Protein AF-A0A554VQD9-F1 (afdb_monomer_lite)

Structure (mmCIF, N/CA/C/O backbone):
data_AF-A0A554VQD9-F1
#
_entry.id   AF-A0A554VQD9-F1
#
loop_
_atom_site.group_PDB
_atom_site.id
_atom_site.type_symbol
_atom_site.label_atom_id
_atom_site.label_alt_id
_atom_site.label_comp_id
_atom_site.label_asym_id
_atom_site.label_entity_id
_atom_site.label_seq_id
_atom_site.pdbx_PDB_ins_code
_atom_site.Cartn_x
_atom_site.Cartn_y
_atom_site.Cartn_z
_atom_site.occupancy
_atom_site.B_iso_or_equiv
_atom_site.auth_seq_id
_atom_site.auth_comp_id
_atom_site.auth_asym_id
_atom_site.auth_atom_id
_atom_site.pdbx_PDB_model_num
ATOM 1 N N . MET A 1 1 ? -1.028 11.253 7.793 1.00 62.31 1 MET A N 1
ATOM 2 C CA . MET A 1 1 ? -1.339 10.530 6.539 1.00 62.31 1 MET A CA 1
ATOM 3 C C . MET A 1 1 ? -0.759 11.274 5.345 1.00 62.31 1 MET A C 1
ATOM 5 O O . MET A 1 1 ? -0.006 10.659 4.611 1.00 62.31 1 MET A O 1
ATOM 9 N N . GLU A 1 2 ? -1.008 12.581 5.202 1.00 61.38 2 GLU A N 1
ATOM 10 C CA . GLU A 1 2 ? -0.395 13.404 4.140 1.00 61.38 2 GLU A CA 1
ATOM 11 C C . GLU A 1 2 ? 1.138 13.352 4.132 1.00 61.38 2 GLU A C 1
ATOM 13 O O . GLU A 1 2 ? 1.718 13.130 3.081 1.00 61.38 2 GLU A O 1
ATOM 18 N N . GLU A 1 3 ? 1.794 13.423 5.294 1.00 68.88 3 GLU A N 1
ATOM 19 C CA . GLU A 1 3 ? 3.266 13.367 5.381 1.00 68.88 3 GLU A CA 1
ATOM 20 C C . GLU A 1 3 ? 3.878 12.028 4.938 1.00 68.88 3 GLU A C 1
ATOM 22 O O . GLU A 1 3 ? 5.058 11.968 4.618 1.00 68.88 3 GLU A O 1
ATOM 27 N N . LYS A 1 4 ? 3.082 10.951 4.913 1.00 74.75 4 LYS A N 1
ATOM 28 C CA . LYS A 1 4 ? 3.532 9.606 4.523 1.00 74.75 4 LYS A CA 1
ATOM 29 C C . LYS A 1 4 ? 3.146 9.247 3.094 1.00 74.75 4 LYS A C 1
ATOM 31 O O . LYS A 1 4 ? 3.632 8.248 2.573 1.00 74.75 4 LYS A O 1
ATOM 36 N N . ILE A 1 5 ? 2.253 10.016 2.465 1.00 80.38 5 ILE A N 1
ATOM 37 C CA . ILE A 1 5 ? 1.820 9.765 1.092 1.00 80.38 5 ILE A CA 1
ATOM 38 C C . ILE A 1 5 ? 2.818 10.397 0.144 1.00 80.38 5 ILE A C 1
ATOM 40 O O . ILE A 1 5 ? 2.849 11.608 -0.048 1.00 80.38 5 ILE A O 1
ATOM 44 N N . ARG A 1 6 ? 3.580 9.541 -0.530 1.00 83.31 6 ARG A N 1
ATOM 45 C CA . ARG A 1 6 ? 4.422 9.968 -1.637 1.00 83.31 6 ARG A CA 1
ATOM 46 C C . ARG A 1 6 ? 3.586 10.234 -2.881 1.00 83.31 6 ARG A C 1
ATOM 48 O O . ARG A 1 6 ? 3.836 11.197 -3.604 1.00 83.31 6 ARG A O 1
ATOM 55 N N . THR A 1 7 ? 2.607 9.374 -3.172 1.00 86.81 7 THR A N 1
ATOM 56 C CA . THR A 1 7 ? 1.692 9.583 -4.304 1.00 86.81 7 THR A CA 1
ATOM 57 C C . THR A 1 7 ? 0.374 8.826 -4.153 1.00 86.81 7 THR A C 1
ATOM 59 O O . THR A 1 7 ? 0.319 7.775 -3.514 1.00 86.81 7 THR A O 1
ATOM 62 N N . PHE A 1 8 ? -0.678 9.341 -4.792 1.00 90.19 8 PHE A N 1
ATOM 63 C CA . PHE A 1 8 ? -1.991 8.714 -4.905 1.00 90.19 8 PHE A CA 1
ATOM 64 C C . PHE A 1 8 ? -2.441 8.681 -6.368 1.00 90.19 8 PHE A C 1
ATOM 66 O O . PHE A 1 8 ? -2.296 9.656 -7.104 1.00 90.19 8 PHE A O 1
ATOM 73 N N . TYR A 1 9 ? -3.010 7.555 -6.783 1.00 92.06 9 TYR A N 1
ATOM 74 C CA . TYR A 1 9 ? -3.527 7.363 -8.132 1.00 92.06 9 TYR A CA 1
ATOM 75 C C . TYR A 1 9 ? -4.898 6.707 -8.088 1.00 92.06 9 TYR A C 1
ATOM 77 O O . TYR A 1 9 ? -5.139 5.810 -7.282 1.00 92.06 9 TYR A O 1
ATOM 85 N N . PHE A 1 10 ? -5.770 7.093 -9.017 1.00 91.81 10 PHE A N 1
ATOM 86 C CA . PHE A 1 10 ? -6.922 6.267 -9.349 1.00 91.81 10 PHE A CA 1
ATOM 87 C C . PHE A 1 10 ? -6.499 5.144 -10.276 1.00 91.81 10 PHE A C 1
ATOM 89 O O . PHE A 1 10 ? -5.755 5.337 -11.243 1.00 91.81 10 PHE A O 1
ATOM 96 N N . ARG A 1 11 ? -7.026 3.963 -9.987 1.00 92.56 11 ARG A N 1
ATOM 97 C CA . ARG A 1 11 ? -6.935 2.839 -10.899 1.00 92.56 11 ARG A CA 1
ATOM 98 C C . ARG A 1 11 ? -7.725 3.140 -12.165 1.00 92.56 11 ARG A C 1
ATOM 100 O O . ARG A 1 11 ? -8.789 3.752 -12.119 1.00 92.56 11 ARG A O 1
ATOM 107 N N . LYS A 1 12 ? -7.189 2.705 -13.302 1.00 95.12 12 LYS A N 1
ATOM 108 C CA . LYS A 1 12 ? -7.850 2.841 -14.610 1.00 95.12 12 LYS A CA 1
ATOM 109 C C . LYS A 1 12 ? -8.509 1.547 -15.084 1.00 95.12 12 LYS A C 1
ATOM 111 O O . LYS A 1 12 ? -9.289 1.581 -16.024 1.00 95.12 12 LYS A O 1
ATOM 116 N N . ASP A 1 13 ? -8.182 0.426 -14.451 1.00 94.00 13 ASP A N 1
ATOM 117 C CA . ASP A 1 13 ? -8.662 -0.910 -14.799 1.00 94.00 13 ASP A CA 1
ATOM 118 C C . ASP A 1 13 ? -9.930 -1.306 -14.025 1.00 94.00 13 ASP A C 1
ATOM 120 O O . ASP A 1 13 ? -10.780 -2.018 -14.552 1.00 94.00 13 ASP A O 1
ATOM 124 N N . ARG A 1 14 ? -10.075 -0.832 -12.781 1.00 91.69 14 ARG A N 1
ATOM 125 C CA . ARG A 1 14 ? -11.243 -1.061 -11.918 1.00 91.69 14 ARG A CA 1
ATOM 126 C C . ARG A 1 14 ? -11.417 0.079 -10.910 1.00 91.69 14 ARG A C 1
ATOM 128 O O . ARG A 1 14 ? -10.452 0.806 -10.676 1.00 91.69 14 ARG A O 1
ATOM 135 N N . PRO A 1 15 ? -12.591 0.226 -10.271 1.00 89.88 15 PRO A N 1
ATOM 136 C CA . PRO A 1 15 ? -12.757 1.160 -9.164 1.00 89.88 15 PRO A CA 1
ATOM 137 C C . PRO A 1 15 ? -11.731 0.899 -8.058 1.00 89.88 15 PRO A C 1
ATOM 139 O O . PRO A 1 15 ? -11.498 -0.246 -7.667 1.00 89.88 15 PRO A O 1
ATOM 142 N N . GLY A 1 16 ? -11.106 1.964 -7.567 1.00 90.12 16 GLY A N 1
ATOM 143 C CA . GLY A 1 16 ? -10.142 1.892 -6.478 1.00 90.12 16 GLY A CA 1
ATOM 144 C C . GLY A 1 16 ? -8.976 2.854 -6.651 1.00 90.12 16 GLY A C 1
ATOM 145 O O . GLY A 1 16 ? -8.862 3.583 -7.640 1.00 90.12 16 GLY A O 1
ATOM 146 N N . VAL A 1 17 ? -8.096 2.831 -5.660 1.00 91.06 17 VAL A N 1
ATOM 147 C CA . VAL A 1 17 ? -6.945 3.726 -5.555 1.00 91.06 17 VAL A CA 1
ATOM 148 C C . VAL A 1 17 ? -5.669 2.932 -5.315 1.00 91.06 17 VAL A C 1
ATOM 150 O O . VAL A 1 17 ? -5.706 1.809 -4.815 1.00 91.06 17 VAL A O 1
ATOM 153 N N . VAL A 1 18 ? -4.540 3.519 -5.698 1.00 92.62 18 VAL A N 1
ATOM 154 C CA . VAL A 1 18 ? -3.200 3.039 -5.360 1.00 92.62 18 VAL A CA 1
ATOM 155 C C . VAL A 1 18 ? -2.497 4.145 -4.591 1.00 92.62 18 VAL A C 1
ATOM 157 O O . VAL A 1 18 ? -2.396 5.272 -5.079 1.00 92.62 18 VAL A O 1
ATOM 160 N N . PHE A 1 19 ? -2.004 3.808 -3.402 1.00 91.19 19 PHE A N 1
ATOM 161 C CA . PHE A 1 19 ? -1.177 4.689 -2.588 1.00 91.19 19 PHE A CA 1
ATOM 162 C C . PHE A 1 19 ? 0.259 4.180 -2.576 1.00 91.19 19 PHE A C 1
ATOM 164 O O . PHE A 1 19 ? 0.498 2.996 -2.351 1.00 91.19 19 PHE A O 1
ATOM 171 N N . ILE A 1 20 ? 1.207 5.088 -2.794 1.00 92.56 20 ILE A N 1
ATOM 172 C CA . ILE A 1 20 ? 2.621 4.851 -2.509 1.00 92.56 20 ILE A CA 1
ATOM 173 C C . ILE A 1 20 ? 2.935 5.605 -1.224 1.00 92.56 20 ILE A C 1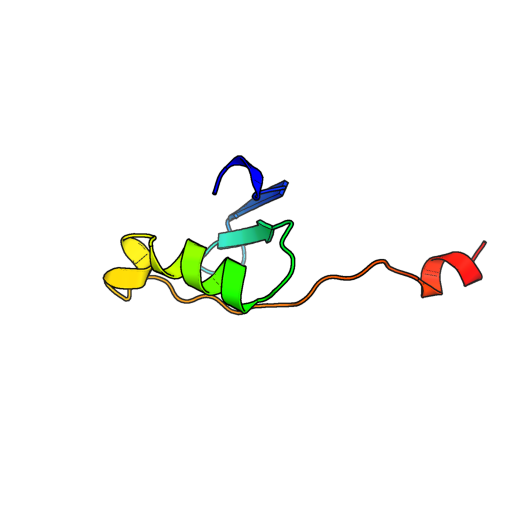
ATOM 175 O O . ILE A 1 20 ? 2.777 6.828 -1.165 1.00 92.56 20 ILE A O 1
ATOM 179 N N . LEU A 1 21 ? 3.346 4.859 -0.203 1.00 90.88 21 LEU A N 1
ATOM 180 C CA . LEU A 1 21 ? 3.550 5.349 1.153 1.00 90.88 21 LEU A CA 1
ATOM 181 C C . LEU A 1 21 ? 4.996 5.108 1.590 1.00 90.88 21 LEU A C 1
ATOM 183 O O . LEU A 1 21 ? 5.576 4.080 1.244 1.00 90.88 21 LEU A O 1
ATOM 187 N N . GLU A 1 22 ? 5.552 6.042 2.357 1.00 90.25 22 GLU A N 1
ATOM 188 C CA . GLU A 1 22 ? 6.809 5.853 3.086 1.00 90.25 22 GLU A CA 1
ATOM 189 C C . GLU A 1 22 ? 6.494 5.583 4.562 1.00 90.25 22 GLU A C 1
ATOM 191 O O . GLU A 1 22 ? 5.811 6.361 5.233 1.00 90.25 22 GLU A O 1
ATOM 196 N N . CYS A 1 23 ? 6.923 4.420 5.043 1.00 88.56 23 CYS A N 1
ATOM 197 C CA . CYS A 1 23 ? 6.521 3.845 6.324 1.00 88.56 23 CYS A CA 1
ATOM 198 C C . CYS A 1 23 ? 7.486 2.729 6.725 1.00 88.56 23 CYS A C 1
ATOM 200 O O . CYS A 1 23 ? 8.086 2.086 5.862 1.00 88.56 23 CYS A O 1
ATOM 202 N N . GLU A 1 24 ? 7.605 2.473 8.026 1.00 87.00 24 GLU A N 1
ATOM 203 C CA . GLU A 1 24 ? 8.573 1.504 8.554 1.00 87.00 24 GLU A CA 1
ATOM 204 C C . GLU A 1 24 ? 8.045 0.062 8.519 1.00 87.00 24 GLU A C 1
ATOM 206 O O . GLU A 1 24 ? 8.825 -0.888 8.515 1.00 87.00 24 GLU A O 1
ATOM 211 N N . SER A 1 25 ? 6.720 -0.122 8.489 1.00 91.06 25 SER A N 1
ATOM 212 C CA . SER A 1 25 ? 6.076 -1.443 8.508 1.00 91.06 25 SER A CA 1
ATOM 213 C C . SER A 1 25 ? 4.684 -1.435 7.873 1.00 91.06 25 SER A C 1
ATOM 215 O O . SER A 1 25 ? 4.035 -0.392 7.766 1.00 91.06 25 SER A O 1
ATOM 217 N N . ILE A 1 26 ? 4.192 -2.618 7.487 1.00 92.06 26 ILE A N 1
ATOM 218 C CA . ILE A 1 26 ? 2.820 -2.785 6.982 1.00 92.06 26 ILE A CA 1
ATOM 219 C C . ILE A 1 26 ? 1.803 -2.496 8.091 1.00 92.06 26 ILE A C 1
ATOM 221 O O . ILE A 1 26 ? 0.764 -1.895 7.828 1.00 92.06 26 ILE A O 1
ATOM 225 N N . GLU A 1 27 ? 2.095 -2.879 9.332 1.00 91.94 27 GLU A N 1
ATOM 226 C CA . GLU A 1 27 ? 1.228 -2.678 10.495 1.00 91.94 27 GLU A CA 1
ATOM 227 C C . GLU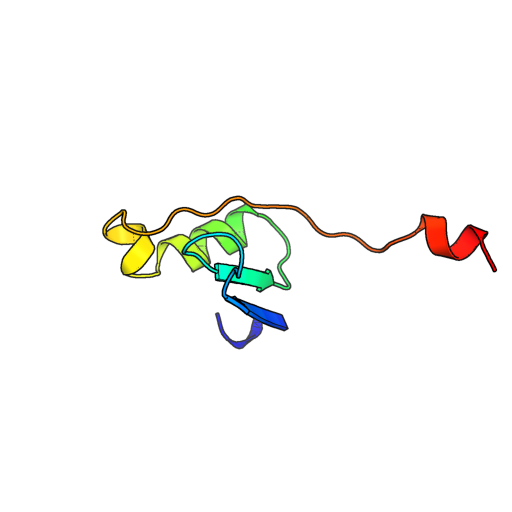 A 1 27 ? 0.938 -1.193 10.733 1.00 91.94 27 GLU A C 1
ATOM 229 O O . GLU A 1 27 ? -0.200 -0.806 11.008 1.00 91.94 27 GLU A O 1
ATOM 234 N N . GLU A 1 28 ? 1.957 -0.346 10.583 1.00 89.81 28 GLU A N 1
ATOM 235 C CA . GLU A 1 28 ? 1.822 1.103 10.693 1.00 89.81 28 GLU A CA 1
ATOM 236 C C . GLU A 1 28 ? 0.906 1.679 9.603 1.00 89.81 28 GLU A C 1
ATOM 238 O O . GLU A 1 28 ? 0.043 2.525 9.880 1.00 89.81 28 GLU A O 1
ATOM 243 N N . VAL A 1 29 ? 1.061 1.200 8.366 1.00 90.31 29 VAL A N 1
ATOM 244 C CA . VAL A 1 29 ? 0.203 1.604 7.248 1.00 90.31 29 VAL A CA 1
ATOM 245 C C . VAL A 1 29 ? -1.223 1.154 7.483 1.00 90.31 29 VAL A C 1
ATOM 247 O O . VAL A 1 29 ? -2.141 1.958 7.340 1.00 90.31 29 VAL A O 1
ATOM 250 N N . ARG A 1 30 ? -1.415 -0.109 7.866 1.00 90.94 30 ARG A N 1
ATOM 251 C CA . ARG A 1 30 ? -2.731 -0.677 8.137 1.00 90.94 30 ARG A CA 1
ATOM 252 C C . ARG A 1 30 ? -3.461 0.142 9.189 1.00 90.94 30 ARG A C 1
ATOM 254 O O . ARG A 1 30 ? -4.528 0.666 8.901 1.00 90.94 30 ARG A O 1
ATOM 261 N N . LYS A 1 31 ? -2.825 0.406 10.334 1.00 90.56 31 LYS A N 1
ATOM 262 C CA . LYS A 1 31 ? -3.404 1.250 11.389 1.00 90.56 31 LYS A CA 1
ATOM 263 C C . LYS A 1 31 ? -3.802 2.644 10.891 1.00 90.56 31 LYS A C 1
ATOM 265 O O . LYS A 1 31 ? -4.756 3.221 11.402 1.00 90.56 31 LYS A O 1
ATOM 270 N N . THR A 1 32 ? -3.067 3.196 9.928 1.00 88.81 32 THR A N 1
ATOM 271 C CA . THR A 1 32 ? -3.365 4.509 9.344 1.00 88.81 32 THR A CA 1
ATOM 272 C C . THR A 1 32 ? -4.535 4.440 8.359 1.00 88.81 32 THR A C 1
ATOM 274 O O . THR A 1 32 ? -5.420 5.289 8.407 1.00 88.81 32 THR A O 1
ATOM 277 N N . LEU A 1 33 ? -4.561 3.444 7.470 1.00 89.44 33 LEU A N 1
ATOM 278 C CA . LEU A 1 33 ? -5.608 3.295 6.455 1.00 89.44 33 LEU A CA 1
ATOM 279 C C . LEU A 1 33 ? -6.935 2.805 7.051 1.00 89.44 33 LEU A C 1
ATOM 281 O O . LEU A 1 33 ? -7.986 3.247 6.598 1.00 89.44 33 LEU A O 1
ATOM 285 N N . ASP A 1 34 ? -6.899 2.004 8.118 1.00 90.50 34 ASP A N 1
ATOM 286 C CA . ASP A 1 34 ? -8.078 1.544 8.870 1.00 90.50 34 ASP A CA 1
ATOM 287 C C . ASP A 1 34 ? -8.848 2.696 9.542 1.00 90.50 34 ASP A C 1
ATOM 289 O O . ASP A 1 34 ? -9.985 2.530 9.983 1.00 90.50 34 ASP A O 1
ATOM 293 N N . GLN A 1 35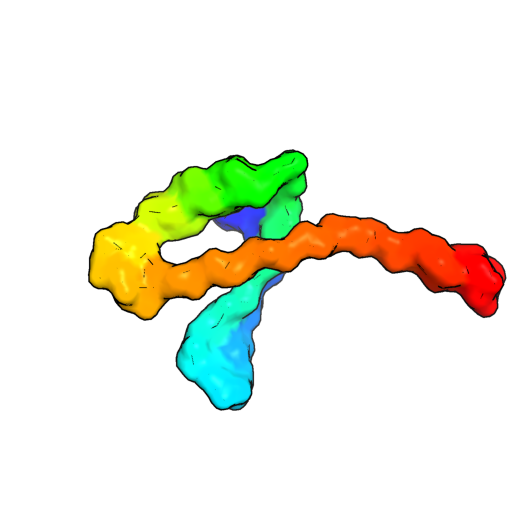 ? -8.248 3.887 9.640 1.00 90.69 35 GLN A N 1
ATOM 294 C CA . GLN A 1 35 ? -8.921 5.091 10.139 1.00 90.69 35 GLN A CA 1
ATOM 295 C C . GLN A 1 35 ? -9.735 5.814 9.064 1.00 90.69 35 GLN A C 1
ATOM 297 O O . GLN A 1 35 ? -10.473 6.747 9.381 1.00 90.69 35 GLN A O 1
ATOM 302 N N . LEU A 1 36 ? -9.609 5.422 7.794 1.00 89.12 36 LEU A N 1
ATOM 303 C CA . LEU A 1 36 ? -10.387 6.027 6.725 1.00 89.12 36 LEU A CA 1
ATOM 304 C C . LEU A 1 36 ? -11.855 5.606 6.849 1.00 89.12 36 LEU A C 1
ATOM 306 O O . LEU A 1 36 ? -12.123 4.405 6.923 1.00 89.12 36 LEU A O 1
ATOM 310 N N . PRO A 1 37 ? -12.816 6.549 6.773 1.00 90.81 37 PRO A N 1
ATOM 311 C CA . PRO A 1 37 ? -14.237 6.218 6.873 1.00 90.81 37 PRO A CA 1
ATOM 312 C C . PRO A 1 37 ? -14.662 5.128 5.885 1.00 90.81 37 PRO A C 1
ATOM 314 O O . PRO A 1 37 ? -15.400 4.220 6.231 1.00 90.81 37 PRO A O 1
ATOM 317 N N . LEU A 1 38 ? -14.124 5.153 4.664 1.00 90.00 38 LEU A N 1
ATOM 318 C CA . LEU A 1 38 ? -14.434 4.156 3.636 1.00 90.00 38 LEU A CA 1
ATOM 319 C C . LEU A 1 38 ? -13.983 2.735 4.007 1.00 90.00 38 LEU A C 1
ATOM 321 O O . LEU A 1 38 ? -14.609 1.778 3.564 1.00 90.00 38 LEU A O 1
ATOM 325 N N . VAL A 1 39 ? -12.917 2.598 4.800 1.00 90.50 39 VAL A N 1
ATOM 326 C CA . VAL A 1 39 ? -12.443 1.297 5.293 1.00 90.50 39 VAL A CA 1
ATOM 327 C C . VAL A 1 39 ? -13.287 0.842 6.478 1.00 90.50 39 VAL A C 1
ATOM 329 O O . VAL A 1 39 ? -13.732 -0.301 6.504 1.00 90.50 39 VAL A O 1
ATOM 332 N N . GLN A 1 40 ? -13.575 1.742 7.423 1.00 92.06 40 GLN A N 1
ATOM 333 C CA . GLN A 1 40 ? -14.404 1.437 8.598 1.00 92.06 40 GLN A CA 1
ATOM 334 C C . GLN A 1 40 ? -15.823 1.008 8.219 1.00 92.06 40 GLN A C 1
ATOM 336 O O . GLN A 1 40 ? -16.374 0.086 8.813 1.00 92.06 40 GLN A O 1
ATOM 341 N N . GLU A 1 41 ? -16.379 1.637 7.188 1.00 93.62 41 GLU A N 1
ATOM 342 C CA . GLU A 1 41 ? -17.697 1.319 6.641 1.00 93.62 41 GLU A CA 1
ATOM 343 C C . GLU A 1 41 ? -17.666 0.133 5.649 1.00 93.62 41 GLU A C 1
ATOM 345 O O . GLU A 1 41 ? -18.691 -0.223 5.071 1.00 93.62 41 GLU A O 1
ATOM 350 N N . GLY A 1 42 ? -16.502 -0.495 5.426 1.00 89.12 42 GLY A N 1
ATOM 351 C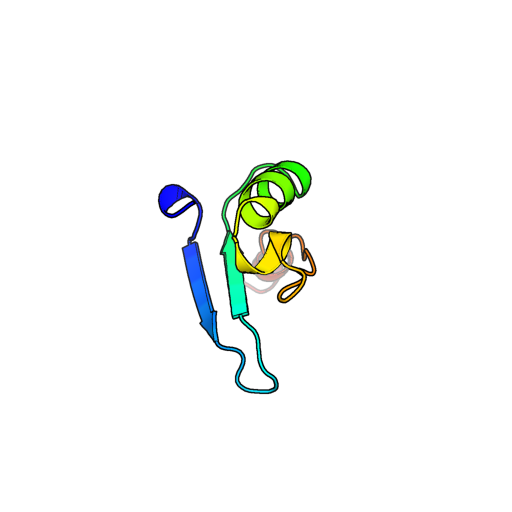 CA . GLY A 1 42 ? -16.361 -1.704 4.604 1.00 89.12 42 GLY A CA 1
ATOM 352 C C . GLY A 1 42 ? -16.475 -1.492 3.090 1.00 89.12 42 GLY A C 1
ATOM 353 O O . GLY A 1 42 ? -16.610 -2.458 2.340 1.00 89.12 42 GLY A O 1
ATOM 354 N N . PHE A 1 43 ? -16.416 -0.247 2.615 1.00 88.81 43 PHE A N 1
ATOM 355 C CA . PHE A 1 43 ? -16.472 0.089 1.187 1.00 88.81 43 PHE A CA 1
ATOM 356 C C . PHE A 1 43 ? -15.117 -0.014 0.481 1.00 88.81 43 PHE A C 1
ATOM 358 O O . PHE A 1 43 ? -15.065 -0.037 -0.751 1.00 88.81 43 PHE A O 1
ATOM 365 N N . LEU A 1 44 ? -14.022 -0.035 1.240 1.00 89.06 44 LEU A N 1
ATOM 366 C CA . LEU A 1 44 ? -12.664 -0.048 0.720 1.00 89.06 44 LEU A CA 1
ATOM 367 C C . LEU A 1 44 ? -11.808 -1.033 1.514 1.00 89.06 44 LEU A C 1
AT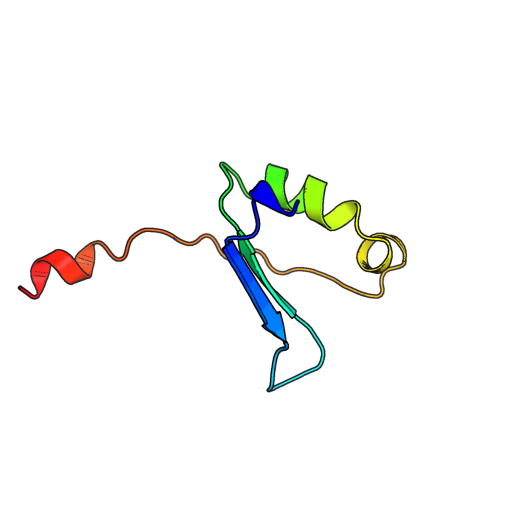OM 369 O O . LEU A 1 44 ? -11.771 -0.974 2.737 1.00 89.06 44 LEU A O 1
ATOM 373 N N . ASP A 1 45 ? -11.094 -1.897 0.800 1.00 88.62 45 ASP A N 1
ATOM 374 C CA . ASP A 1 45 ? -10.097 -2.804 1.365 1.00 88.62 45 ASP A CA 1
ATOM 375 C C . ASP A 1 45 ? -8.758 -2.595 0.648 1.00 88.62 45 ASP A C 1
ATOM 377 O O . ASP A 1 45 ? -8.719 -2.205 -0.528 1.00 88.62 45 ASP A O 1
ATOM 381 N N . PHE A 1 46 ? -7.662 -2.830 1.363 1.00 90.31 46 PHE A N 1
ATOM 382 C CA . PHE A 1 46 ? -6.310 -2.581 0.885 1.00 90.31 46 PHE A CA 1
ATOM 383 C C . PHE A 1 46 ? -5.474 -3.855 0.858 1.00 90.31 46 PHE A C 1
ATOM 385 O O . PHE A 1 46 ? -5.307 -4.560 1.850 1.00 90.31 46 PHE A O 1
ATOM 392 N N . GLU A 1 47 ? -4.851 -4.083 -0.293 1.00 91.69 47 GLU A N 1
ATOM 393 C CA . GLU A 1 47 ? -3.726 -4.997 -0.424 1.00 91.69 47 GLU A CA 1
ATOM 394 C C . GLU A 1 47 ? -2.424 -4.232 -0.151 1.00 91.69 47 GLU A C 1
ATOM 396 O O . GLU A 1 47 ? -2.225 -3.125 -0.658 1.00 91.69 47 GLU A O 1
ATOM 401 N N . TYR A 1 48 ? -1.530 -4.827 0.638 1.00 92.44 48 TYR A N 1
ATOM 402 C CA . TYR A 1 48 ? -0.251 -4.224 1.010 1.00 92.44 48 TYR A CA 1
ATOM 403 C C . TYR A 1 48 ? 0.881 -4.916 0.260 1.00 92.44 48 TYR A C 1
ATOM 405 O O . TYR A 1 48 ? 1.116 -6.109 0.443 1.00 92.44 48 TYR A O 1
ATOM 413 N N . ILE A 1 49 ? 1.602 -4.153 -0.559 1.00 93.56 49 ILE A N 1
ATOM 414 C CA . ILE A 1 49 ? 2.737 -4.643 -1.344 1.00 93.56 49 ILE A CA 1
ATOM 415 C C . ILE A 1 49 ? 3.994 -3.908 -0.858 1.00 93.56 49 ILE A C 1
ATOM 417 O O . ILE A 1 49 ? 4.126 -2.713 -1.132 1.00 93.56 49 ILE A O 1
ATOM 421 N N . PRO A 1 50 ? 4.913 -4.575 -0.131 1.00 91.75 50 PRO A N 1
ATOM 422 C CA . PRO A 1 50 ? 6.171 -3.968 0.288 1.00 91.75 50 PRO A CA 1
ATOM 423 C C . PRO A 1 50 ? 7.015 -3.564 -0.919 1.00 91.75 50 PRO A C 1
ATOM 425 O O . PRO A 1 50 ? 7.293 -4.384 -1.797 1.00 91.75 50 PRO A O 1
ATOM 428 N N . LEU A 1 51 ? 7.444 -2.305 -0.951 1.00 90.44 51 LEU A N 1
ATOM 429 C CA . LEU A 1 51 ? 8.331 -1.786 -1.985 1.00 90.44 51 LEU A CA 1
ATOM 430 C C . LEU A 1 51 ? 9.737 -1.621 -1.412 1.00 90.44 51 LEU A C 1
ATOM 432 O O . LEU A 1 51 ? 9.915 -1.094 -0.317 1.00 90.44 51 LEU A O 1
ATOM 436 N N . GLY A 1 52 ? 10.733 -2.066 -2.173 1.00 88.31 52 GLY A N 1
ATOM 437 C CA . GLY A 1 52 ? 12.145 -1.923 -1.842 1.00 88.31 52 GLY A CA 1
ATOM 438 C C . GLY A 1 52 ? 12.928 -1.296 -2.994 1.00 88.31 52 GLY A C 1
ATOM 439 O O . GLY A 1 52 ? 12.408 -1.179 -4.110 1.00 88.31 52 GLY A O 1
ATOM 440 N N . PRO A 1 53 ? 14.180 -0.884 -2.749 1.00 86.00 53 PRO A N 1
ATOM 441 C CA . PRO A 1 53 ? 15.051 -0.399 -3.807 1.00 86.00 53 PRO A CA 1
ATOM 442 C C . PRO A 1 53 ? 15.250 -1.476 -4.879 1.00 86.00 53 PRO A C 1
ATOM 444 O O . PRO A 1 53 ? 15.390 -2.664 -4.581 1.00 86.00 53 PRO A O 1
ATOM 447 N N . LEU A 1 54 ? 15.304 -1.052 -6.143 1.00 86.19 54 LEU A N 1
ATOM 448 C CA . LEU A 1 54 ? 15.589 -1.936 -7.271 1.00 86.19 54 LEU A CA 1
ATOM 449 C C . LEU A 1 54 ? 17.099 -2.229 -7.347 1.00 86.19 54 LEU A C 1
ATOM 451 O O . LEU A 1 54 ? 17.796 -1.772 -8.249 1.00 86.19 54 LEU A O 1
ATOM 455 N N . GLU A 1 55 ? 17.607 -2.971 -6.362 1.00 84.69 55 GLU A N 1
ATOM 456 C CA . GLU A 1 55 ? 19.034 -3.294 -6.201 1.00 84.69 55 GLU A CA 1
ATOM 457 C C . GLU A 1 55 ? 19.678 -3.942 -7.442 1.00 84.69 55 GLU A C 1
ATOM 459 O O . GLU A 1 55 ? 20.752 -3.485 -7.840 1.00 84.69 55 GLU A O 1
ATOM 464 N N . PRO A 1 56 ? 19.049 -4.920 -8.130 1.00 81.50 56 PRO A N 1
ATOM 465 C CA . PRO A 1 56 ? 19.660 -5.561 -9.298 1.00 81.50 56 PRO A CA 1
ATOM 466 C C . PRO A 1 56 ? 19.911 -4.610 -10.473 1.00 81.50 56 PRO A C 1
ATOM 468 O O . PRO A 1 56 ? 20.723 -4.918 -11.341 1.00 81.50 56 PRO A O 1
ATOM 471 N N . LEU A 1 57 ? 19.253 -3.443 -10.511 1.00 82.25 57 LEU A N 1
ATOM 472 C CA . LEU A 1 57 ? 19.481 -2.452 -11.562 1.00 82.25 57 LEU A CA 1
ATOM 473 C C . LEU A 1 57 ? 20.924 -1.925 -11.531 1.00 82.25 57 LEU A C 1
ATOM 475 O O . LEU A 1 57 ? 21.492 -1.669 -12.584 1.00 82.25 57 LEU A O 1
ATOM 479 N N . LYS A 1 58 ? 21.546 -1.858 -10.344 1.00 72.69 58 LYS A N 1
ATOM 480 C CA . LYS A 1 58 ? 22.951 -1.448 -10.167 1.00 72.69 58 LYS A CA 1
ATOM 481 C C . LYS A 1 58 ? 23.953 -2.397 -10.831 1.00 72.69 58 LYS A C 1
ATOM 483 O O . LYS A 1 58 ? 25.122 -2.064 -10.918 1.00 72.69 58 LYS A O 1
ATOM 488 N N . MET A 1 59 ? 23.527 -3.592 -11.244 1.00 78.38 59 MET A N 1
ATOM 489 C CA . MET A 1 59 ? 24.387 -4.555 -11.937 1.00 78.38 59 MET A CA 1
ATOM 490 C C . MET A 1 59 ? 24.361 -4.386 -13.462 1.00 78.38 59 MET A C 1
ATOM 492 O O . MET A 1 59 ? 25.125 -5.055 -14.154 1.00 78.38 59 MET A O 1
ATOM 496 N N . LEU A 1 60 ? 23.465 -3.548 -13.994 1.00 80.81 60 LEU A N 1
ATOM 497 C CA . LEU A 1 60 ? 23.281 -3.347 -15.435 1.00 80.81 60 LEU A CA 1
ATOM 498 C C . LEU A 1 60 ? 24.083 -2.162 -15.997 1.00 80.81 60 LEU A C 1
ATOM 500 O O . LEU A 1 60 ? 24.088 -1.975 -17.214 1.00 80.81 60 LEU A O 1
ATOM 504 N N . PHE A 1 61 ? 24.740 -1.375 -15.144 1.00 71.56 61 PHE A N 1
ATOM 505 C CA . PHE A 1 61 ? 25.572 -0.229 -15.514 1.00 71.56 61 PHE A CA 1
ATOM 506 C C . PHE A 1 61 ? 26.709 -0.023 -14.516 1.00 71.56 61 PHE A C 1
ATOM 508 O O . PHE A 1 61 ? 26.456 -0.170 -13.300 1.00 71.56 61 PHE A O 1
#

Radius of gyration: 14.21 Å; chains: 1; bounding box: 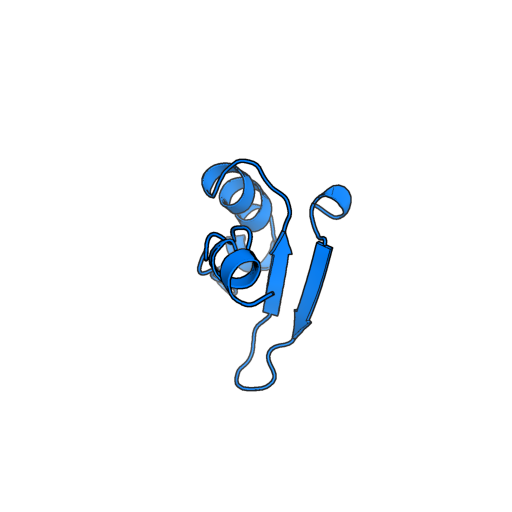43×19×27 Å

Foldseek 3Di:
DVVFFPDKDADPVDGDIDTDGDDDDPVVVCVVVCPDPCNVVPNDDDDDDDDDDPVCVVVVD

Secondary structure (DSSP, 8-state):
-GGGEEEEEE-SSSS-EEEEE--S-HHHHHHHHTTSHHHHTTS-----------GGGGG--

Organism: NCBI:txid2047982

Sequence (61 aa):
MEEKIRTFYFRKDRPGVVFILECESIEEVRKTLDQLPLVQEGFLDFEYIPLGPLEPLKMLF

pLDDT: mean 87.37, std 7.23, range [61.38, 95.12]